Protein AF-A0A2C9M1K1-F1 (afdb_monomer_lite)

Secondary structure (DSSP, 8-state):
-PPPHHHHHHHS-----TTS---S---TTPPP-EEEEEEEEETTEEEEEEEETTSEEEEEEEETTSPPEEEEEE--TTS-EEEEEE-TTSS-EEEEETTT-EEEEE-HHHHH-TTS----SS-SSSPEEEE-------

Foldseek 3Di:
DDDDVVVVVVLQPPDDPPPPDDDPDDDPPDRKDFPAKEWDDDDQKTWIWTQIPVQKIWIWIGGPPDDIFIDIDGHDPVFAWPYWYADPVNQWIWTAGDPQRKIKIARRCCRRPVPDDDDPPDDNVDIDIGGPDPPPDD

pLDDT: mean 81.21, std 19.2, range [35.56, 97.5]

Radius of gyration: 16.28 Å; chains: 1; bounding box: 42×26×57 Å

Organism: Biomphalaria glabrata (NCBI:txid6526)

Structure (mmCIF, N/CA/C/O backbone):
data_AF-A0A2C9M1K1-F1
#
_entry.id   AF-A0A2C9M1K1-F1
#
loop_
_atom_site.group_PDB
_atom_site.id
_atom_site.type_symbol
_atom_site.label_atom_id
_atom_site.label_alt_id
_atom_site.label_comp_id
_atom_site.label_asym_id
_atom_site.label_entity_id
_atom_site.label_seq_id
_atom_site.pdbx_PDB_ins_code
_atom_site.Cartn_x
_atom_site.Cartn_y
_atom_site.Cartn_z
_atom_site.occupancy
_atom_site.B_iso_or_equiv
_atom_site.auth_seq_id
_atom_site.auth_comp_id
_atom_site.auth_asym_id
_atom_site.auth_atom_id
_atom_site.pdbx_PDB_model_num
ATOM 1 N N . MET A 1 1 ? 7.140 12.142 -15.733 1.00 47.09 1 MET A N 1
ATOM 2 C CA . MET A 1 1 ? 6.132 11.551 -16.647 1.00 47.09 1 MET A CA 1
ATOM 3 C C . MET A 1 1 ? 4.775 12.155 -16.311 1.00 47.09 1 MET A C 1
ATOM 5 O O . MET A 1 1 ? 4.426 12.150 -15.141 1.00 47.09 1 MET A O 1
ATOM 9 N N . MET A 1 2 ? 4.055 12.722 -17.285 1.00 35.56 2 MET A N 1
ATOM 10 C CA . MET A 1 2 ? 2.693 13.250 -17.107 1.00 35.56 2 MET A CA 1
ATOM 11 C C . MET A 1 2 ? 1.719 12.196 -17.644 1.00 35.56 2 MET A C 1
ATOM 13 O O . MET A 1 2 ? 1.849 11.793 -18.796 1.00 35.56 2 MET A O 1
ATOM 17 N N . TYR A 1 3 ? 0.816 11.700 -16.798 1.00 54.06 3 TYR A N 1
ATOM 18 C CA . TYR A 1 3 ? -0.210 10.735 -17.197 1.00 54.06 3 TYR A CA 1
ATOM 19 C C . TYR A 1 3 ? -1.368 11.456 -17.879 1.00 54.06 3 TYR A C 1
ATOM 21 O O . TYR A 1 3 ? -1.791 12.518 -17.418 1.00 54.06 3 TYR A O 1
ATOM 29 N N . ASP A 1 4 ? -1.923 10.847 -18.924 1.00 51.75 4 ASP A N 1
ATOM 30 C CA . ASP A 1 4 ? -3.224 11.260 -19.435 1.00 51.75 4 ASP A CA 1
ATOM 31 C C . ASP A 1 4 ? -4.306 10.897 -18.410 1.00 51.75 4 ASP A C 1
ATOM 33 O O . ASP A 1 4 ? -4.326 9.795 -17.855 1.00 51.75 4 ASP A O 1
ATOM 37 N N . LEU A 1 5 ? -5.241 11.824 -18.182 1.00 45.09 5 LEU A N 1
ATOM 38 C CA . LEU A 1 5 ? -6.370 11.707 -17.246 1.00 45.09 5 LEU A CA 1
ATOM 39 C C . LEU A 1 5 ? -7.112 10.356 -17.359 1.00 45.09 5 LEU A C 1
ATOM 41 O O . LEU A 1 5 ? -7.631 9.834 -16.376 1.00 45.09 5 LEU A O 1
ATOM 45 N N . PHE A 1 6 ? -7.117 9.758 -18.550 1.00 49.09 6 PHE A N 1
ATOM 46 C CA . PHE A 1 6 ? -7.753 8.476 -18.842 1.00 49.09 6 PHE A CA 1
ATOM 47 C C . PHE A 1 6 ? -7.092 7.270 -18.159 1.00 49.09 6 PHE A C 1
ATOM 49 O O . PHE A 1 6 ? -7.804 6.358 -17.738 1.00 49.09 6 PHE A O 1
ATOM 56 N N . GLU A 1 7 ? -5.764 7.249 -17.997 1.00 57.00 7 GLU A N 1
ATOM 57 C CA . GLU A 1 7 ? -5.100 6.176 -17.242 1.00 57.00 7 GLU A CA 1
ATOM 58 C C . GLU A 1 7 ? -5.424 6.271 -15.750 1.00 57.00 7 GLU A C 1
ATOM 60 O O . GLU A 1 7 ? -5.643 5.247 -15.100 1.00 57.00 7 GLU A O 1
ATOM 65 N N . PHE A 1 8 ? -5.564 7.494 -15.230 1.00 53.28 8 PHE A N 1
ATOM 66 C CA . PHE A 1 8 ? -5.981 7.742 -13.851 1.00 53.28 8 PHE A CA 1
ATOM 67 C C . PHE A 1 8 ? -7.429 7.297 -13.599 1.00 53.28 8 PHE A C 1
ATOM 69 O O . PHE A 1 8 ? -7.710 6.616 -12.617 1.00 53.28 8 PHE A O 1
ATOM 76 N N . VAL A 1 9 ? -8.354 7.587 -14.519 1.00 58.00 9 VAL A N 1
ATOM 77 C CA . VAL A 1 9 ? -9.750 7.109 -14.432 1.00 58.00 9 VAL A CA 1
ATOM 78 C C . VAL A 1 9 ? -9.819 5.579 -14.445 1.00 58.00 9 VAL A C 1
ATOM 80 O O . VAL A 1 9 ? -10.617 4.980 -13.724 1.00 58.00 9 VAL A O 1
ATOM 83 N N . ARG A 1 10 ? -8.954 4.923 -15.223 1.00 59.31 10 ARG A N 1
ATOM 84 C CA . ARG A 1 10 ? -8.886 3.460 -15.296 1.00 59.31 10 ARG A CA 1
ATOM 85 C C . ARG A 1 10 ? -8.270 2.836 -14.035 1.00 59.31 10 ARG A C 1
ATOM 87 O O . ARG A 1 10 ? -8.736 1.790 -13.602 1.00 59.31 10 ARG A O 1
ATOM 94 N N . LEU A 1 11 ? -7.293 3.504 -13.418 1.00 53.56 11 LEU A N 1
ATOM 95 C CA . LEU A 1 11 ? -6.757 3.205 -12.079 1.00 53.56 11 LEU A CA 1
ATOM 96 C C . LEU A 1 11 ? -7.835 3.309 -10.987 1.00 53.56 11 LEU A C 1
ATOM 98 O O . LEU A 1 11 ? -7.899 2.466 -10.099 1.00 53.56 11 LEU A O 1
ATOM 102 N N . MET A 1 12 ? -8.697 4.321 -11.087 1.00 53.78 12 MET A N 1
ATOM 103 C CA . MET A 1 12 ? -9.823 4.562 -10.178 1.00 53.78 12 MET A CA 1
ATOM 104 C C . MET A 1 12 ? -11.047 3.687 -10.470 1.00 53.78 12 MET A C 1
ATOM 106 O O . MET A 1 12 ? -11.983 3.647 -9.672 1.00 53.78 12 MET A O 1
ATOM 110 N N . SER A 1 13 ? -11.047 2.956 -11.588 1.00 55.97 13 SER A N 1
ATOM 111 C CA . SER A 1 13 ? -12.057 1.946 -11.905 1.00 55.97 13 SER A CA 1
ATOM 112 C C . SER A 1 13 ? -11.762 0.687 -11.088 1.00 55.97 13 SER A C 1
ATOM 114 O O . SER A 1 13 ? -11.351 -0.345 -11.613 1.00 55.97 13 SER A O 1
ATOM 116 N N . VAL A 1 14 ? -11.910 0.803 -9.770 1.00 53.72 14 VAL A N 1
ATOM 117 C CA . VAL A 1 14 ? -11.718 -0.286 -8.818 1.00 53.72 14 VAL A CA 1
ATOM 118 C C . VAL A 1 14 ? -12.760 -1.352 -9.122 1.00 53.72 14 VAL A C 1
ATOM 120 O O . VAL A 1 14 ? -13.949 -1.173 -8.863 1.00 53.72 14 VAL A O 1
ATOM 123 N N . THR A 1 15 ? -12.331 -2.463 -9.716 1.00 56.19 15 THR A N 1
ATOM 124 C CA . THR A 1 15 ? -13.231 -3.586 -9.982 1.00 56.19 15 THR A CA 1
ATOM 125 C C . THR A 1 15 ? -13.775 -4.104 -8.648 1.00 56.19 15 THR A C 1
ATOM 127 O O . THR A 1 15 ? -12.976 -4.457 -7.773 1.00 56.19 15 THR A O 1
ATOM 130 N N . PRO A 1 16 ? -15.104 -4.190 -8.455 1.00 49.00 16 PRO A N 1
ATOM 131 C CA . PRO A 1 16 ? -15.650 -4.890 -7.305 1.00 49.00 16 PRO A CA 1
ATOM 132 C C . PRO A 1 16 ? -15.261 -6.365 -7.438 1.00 49.00 16 PRO A C 1
ATOM 134 O O . PRO A 1 16 ? -15.671 -7.040 -8.385 1.00 49.00 16 PRO A O 1
ATOM 137 N N . ILE A 1 17 ? -14.428 -6.875 -6.527 1.00 49.28 17 ILE A N 1
ATOM 138 C CA . ILE A 1 17 ? -14.047 -8.288 -6.551 1.00 49.28 17 ILE A CA 1
ATOM 139 C C . ILE A 1 17 ? -15.307 -9.113 -6.267 1.00 49.28 17 ILE A C 1
ATOM 141 O O . ILE A 1 17 ? -15.901 -9.032 -5.189 1.00 49.28 17 ILE A O 1
ATOM 145 N N . GLN A 1 18 ? -15.710 -9.921 -7.249 1.00 44.06 18 GLN A N 1
ATOM 146 C CA . GLN A 1 18 ? -16.756 -10.934 -7.124 1.00 44.06 18 GLN A CA 1
ATOM 147 C C . GLN A 1 18 ? -16.303 -12.003 -6.117 1.00 44.06 18 GLN A C 1
ATOM 149 O O . GLN A 1 18 ? -15.707 -13.008 -6.483 1.00 44.06 18 GLN A O 1
ATOM 154 N N . GLY A 1 19 ? -16.530 -11.769 -4.826 1.00 43.50 19 GLY A N 1
ATOM 155 C CA . GLY A 1 19 ? -16.132 -12.718 -3.783 1.00 43.50 19 GLY A CA 1
ATOM 156 C C . GLY A 1 19 ? -16.372 -12.247 -2.35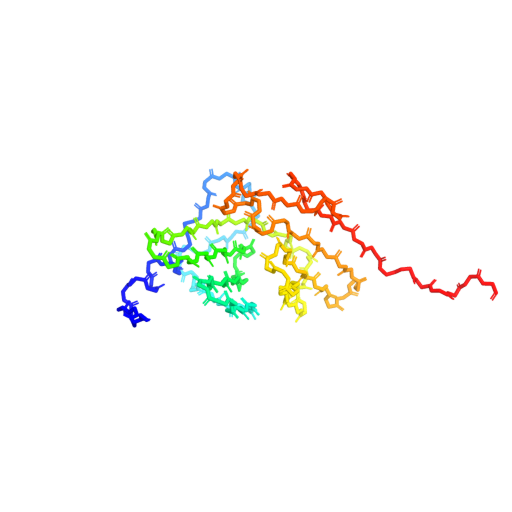2 1.00 43.50 19 GLY A C 1
ATOM 157 O O . GLY A 1 19 ? -16.554 -13.081 -1.466 1.00 43.50 19 GLY A O 1
ATOM 158 N N . ALA A 1 20 ? -16.460 -10.935 -2.111 1.00 43.31 20 ALA A N 1
ATOM 159 C CA . ALA A 1 20 ? -16.895 -10.427 -0.816 1.00 43.31 20 ALA A CA 1
ATOM 160 C C . ALA A 1 20 ? -18.394 -10.718 -0.648 1.00 43.31 20 ALA A C 1
ATOM 162 O O . ALA A 1 20 ? -19.236 -10.203 -1.387 1.00 43.31 20 ALA A O 1
ATOM 163 N N . LYS A 1 21 ? -18.734 -11.601 0.299 1.00 39.81 21 LYS A N 1
ATOM 164 C CA . LYS A 1 21 ? -20.119 -11.860 0.702 1.00 39.81 21 LYS A CA 1
ATOM 165 C C . LYS A 1 21 ? -20.789 -10.519 0.988 1.00 39.81 21 LYS A C 1
ATOM 167 O O . LYS A 1 21 ? -20.415 -9.839 1.935 1.00 39.81 21 LYS A O 1
ATOM 172 N N . ARG A 1 22 ? -21.765 -10.183 0.139 1.00 47.50 22 ARG A N 1
ATOM 173 C CA . ARG A 1 22 ? -22.645 -9.012 0.208 1.00 47.50 22 ARG A CA 1
ATOM 174 C C . ARG A 1 22 ? -23.058 -8.716 1.653 1.00 47.50 22 ARG A C 1
ATOM 176 O O . ARG A 1 22 ? -24.026 -9.292 2.151 1.00 47.50 22 ARG A O 1
ATOM 183 N N . SER A 1 23 ? -22.373 -7.778 2.297 1.00 43.06 23 SER A N 1
ATOM 184 C CA . SER A 1 23 ? -23.038 -6.884 3.234 1.00 43.06 23 SER A CA 1
ATOM 185 C C . SER A 1 23 ? -23.989 -6.002 2.412 1.00 43.06 23 SER A C 1
ATOM 187 O O . SER A 1 23 ? -23.778 -5.731 1.229 1.00 43.06 23 SER A O 1
ATOM 189 N N . LYS A 1 24 ? -25.149 -5.717 2.993 1.00 44.00 24 LYS A N 1
ATOM 190 C CA . LYS A 1 24 ? -26.344 -5.213 2.313 1.00 44.00 24 LYS A CA 1
ATOM 191 C C . LYS A 1 24 ? -26.068 -3.940 1.494 1.00 44.00 24 LYS A C 1
ATOM 193 O O . LYS A 1 24 ? -25.627 -2.949 2.053 1.00 44.00 24 LYS A O 1
ATOM 198 N N . GLY A 1 25 ? -26.468 -3.960 0.218 1.00 43.84 25 GLY A N 1
ATOM 199 C CA . GLY A 1 25 ? -26.814 -2.751 -0.538 1.00 43.84 25 GLY A CA 1
ATOM 200 C C . GLY A 1 25 ? -25.673 -2.008 -1.234 1.00 43.84 25 GLY A C 1
ATOM 201 O O . GLY A 1 25 ? -25.609 -0.796 -1.111 1.00 43.84 25 GLY A O 1
ATOM 202 N N . VAL A 1 26 ? -24.816 -2.682 -2.008 1.00 48.03 26 VAL A N 1
ATOM 203 C CA . VAL A 1 26 ? -23.905 -1.968 -2.924 1.00 48.03 26 VAL A CA 1
ATOM 204 C C . VAL A 1 26 ? -24.712 -1.457 -4.117 1.00 48.03 26 VAL A C 1
ATOM 206 O O . VAL A 1 26 ? -25.121 -2.234 -4.986 1.00 48.03 26 VAL A O 1
ATOM 209 N N . ASN A 1 27 ? -24.978 -0.153 -4.136 1.00 46.62 27 ASN A N 1
ATOM 210 C CA . ASN A 1 27 ? -25.525 0.532 -5.297 1.00 46.62 27 ASN A CA 1
ATOM 211 C C . ASN A 1 27 ? -24.444 0.523 -6.386 1.00 46.62 27 ASN A C 1
ATOM 213 O O . ASN A 1 27 ? -23.373 1.089 -6.208 1.00 46.62 27 ASN A O 1
ATOM 217 N N . VAL A 1 28 ? -24.716 -0.107 -7.530 1.00 54.47 28 VAL A N 1
ATOM 218 C CA . VAL A 1 28 ? -23.753 -0.251 -8.647 1.00 54.47 28 VAL A CA 1
ATOM 219 C C . VAL A 1 28 ? -23.345 1.114 -9.255 1.00 54.47 28 VAL A C 1
ATOM 221 O O . VAL A 1 28 ? -22.434 1.180 -10.069 1.00 54.47 28 VAL A O 1
ATOM 224 N N . ASN A 1 29 ? -23.983 2.204 -8.812 1.00 51.41 29 ASN A N 1
ATOM 225 C CA . ASN A 1 29 ? -23.737 3.592 -9.208 1.00 51.41 29 ASN A CA 1
ATOM 226 C C . ASN A 1 29 ? -23.046 4.455 -8.133 1.00 51.41 29 ASN A C 1
ATOM 228 O O . ASN A 1 29 ? -22.994 5.674 -8.294 1.00 51.41 29 ASN A O 1
ATOM 232 N N . GLU A 1 30 ? -22.553 3.890 -7.028 1.00 64.50 30 GLU A N 1
ATOM 233 C CA . GLU A 1 30 ? -21.796 4.699 -6.066 1.00 64.50 30 GLU A CA 1
ATOM 234 C C . GLU A 1 30 ? -20.431 5.098 -6.636 1.00 64.50 30 GLU A C 1
ATOM 236 O O . GLU A 1 30 ? -19.616 4.263 -7.029 1.00 64.50 30 GLU A O 1
ATOM 241 N N . HIS A 1 31 ? -20.201 6.410 -6.694 1.00 77.00 31 HIS A N 1
ATOM 242 C CA . HIS A 1 31 ? -18.935 6.986 -7.113 1.00 77.00 31 HIS A CA 1
ATOM 243 C C . HIS A 1 31 ? -17.865 6.651 -6.069 1.00 77.00 31 HIS A C 1
ATOM 245 O O . HIS A 1 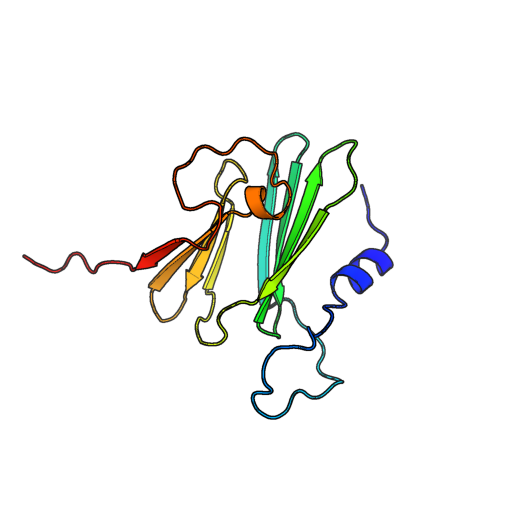31 ? -17.985 7.026 -4.903 1.00 77.00 31 HIS A O 1
ATOM 251 N N . ILE A 1 32 ? -16.819 5.938 -6.482 1.00 84.31 32 ILE A N 1
ATOM 252 C CA . ILE A 1 32 ? -15.715 5.576 -5.592 1.00 84.31 32 ILE A CA 1
ATOM 253 C C . ILE A 1 32 ? -14.860 6.819 -5.351 1.00 84.31 32 ILE A C 1
ATOM 255 O O . ILE A 1 32 ? -14.364 7.444 -6.288 1.00 84.31 32 ILE A O 1
ATOM 259 N N . GLU A 1 33 ? -14.682 7.178 -4.086 1.00 88.25 33 GLU A N 1
ATOM 260 C CA . GLU A 1 33 ? -13.893 8.335 -3.668 1.00 88.25 33 GLU A CA 1
ATOM 261 C C . GLU A 1 33 ? -12.563 7.897 -3.060 1.00 88.25 33 GLU A C 1
ATOM 263 O O . GLU A 1 33 ? -12.490 6.882 -2.368 1.00 88.25 33 GLU A O 1
ATOM 268 N N . ILE A 1 34 ? -11.514 8.698 -3.248 1.00 91.50 34 ILE A N 1
ATOM 269 C CA . ILE A 1 34 ? -10.271 8.558 -2.481 1.00 91.50 34 ILE A CA 1
ATOM 270 C C . ILE A 1 34 ? -10.497 9.214 -1.119 1.00 91.50 34 ILE A C 1
ATOM 272 O O . ILE A 1 34 ? -10.736 10.417 -1.038 1.00 91.50 34 ILE A O 1
ATOM 276 N N . LYS A 1 35 ? -10.415 8.432 -0.043 1.00 92.62 35 LYS A N 1
ATOM 277 C CA . LYS A 1 35 ? -10.568 8.913 1.335 1.00 92.62 35 LYS A CA 1
ATOM 278 C C . LYS A 1 35 ? -9.251 9.383 1.942 1.00 92.62 35 LYS A C 1
ATOM 280 O O . LYS A 1 35 ? -9.236 10.368 2.675 1.00 92.62 35 LYS A O 1
ATOM 285 N N . LYS A 1 36 ? -8.155 8.676 1.660 1.00 95.06 36 LYS A N 1
ATOM 286 C CA . LYS A 1 36 ? -6.802 8.973 2.158 1.00 95.06 36 LYS A CA 1
ATOM 287 C C . LYS A 1 36 ? -5.779 8.553 1.108 1.00 95.06 36 LYS A C 1
ATOM 289 O O . LYS A 1 36 ? -6.075 7.728 0.244 1.00 95.06 36 LYS A O 1
ATOM 294 N N . PHE A 1 37 ? -4.576 9.099 1.197 1.00 96.50 37 PHE A N 1
ATOM 295 C CA . PHE A 1 37 ? -3.466 8.677 0.359 1.00 96.50 37 PHE A CA 1
ATOM 296 C C . PHE A 1 37 ? -2.145 8.781 1.116 1.00 96.50 37 PHE A C 1
ATOM 298 O O . PHE A 1 37 ? -2.024 9.551 2.067 1.00 96.50 37 PHE A O 1
ATOM 305 N N . ALA A 1 38 ? -1.161 8.023 0.653 1.00 97.50 38 ALA A N 1
ATOM 306 C CA . ALA A 1 38 ? 0.245 8.223 0.959 1.00 97.50 38 ALA A CA 1
ATOM 307 C C . ALA A 1 38 ? 1.010 8.202 -0.356 1.00 97.50 38 ALA A C 1
ATOM 309 O O . ALA A 1 38 ? 0.726 7.384 -1.227 1.00 97.50 38 ALA A O 1
ATOM 310 N N . TRP A 1 39 ? 1.976 9.092 -0.506 1.00 96.75 39 TRP A N 1
ATOM 311 C CA . TRP A 1 39 ? 2.836 9.115 -1.676 1.00 96.75 39 TRP A CA 1
ATOM 312 C C . TRP A 1 39 ? 4.248 9.468 -1.253 1.00 96.75 39 TRP A C 1
ATOM 314 O O . TRP A 1 39 ? 4.435 10.320 -0.381 1.00 96.75 39 TRP A O 1
ATOM 324 N N . LYS A 1 40 ? 5.224 8.807 -1.865 1.00 95.06 40 LYS A N 1
ATOM 325 C CA . LYS A 1 40 ? 6.626 9.152 -1.710 1.00 95.06 40 LYS A CA 1
ATOM 326 C C . LYS A 1 40 ? 7.407 8.753 -2.962 1.00 95.06 40 LYS A C 1
ATOM 328 O O . LYS A 1 40 ? 7.133 7.728 -3.583 1.00 95.06 40 LYS A O 1
ATOM 333 N N . GLU A 1 41 ? 8.375 9.589 -3.304 1.00 93.12 41 GLU A N 1
ATOM 334 C CA . GLU A 1 41 ? 9.333 9.377 -4.382 1.00 93.12 41 GLU A CA 1
ATOM 335 C C . GLU A 1 41 ? 10.741 9.379 -3.783 1.00 93.12 41 GLU A C 1
ATOM 337 O O . GLU A 1 41 ? 11.054 10.225 -2.942 1.00 93.12 41 GLU A O 1
ATOM 342 N N . GLU A 1 42 ? 11.555 8.402 -4.165 1.00 89.31 42 GLU A N 1
ATOM 343 C CA . GLU A 1 42 ? 12.942 8.252 -3.728 1.00 89.31 42 GLU A CA 1
ATOM 344 C C . GLU A 1 42 ? 13.749 7.736 -4.924 1.00 89.31 42 GLU A C 1
ATOM 346 O O . GLU A 1 42 ? 13.453 6.669 -5.461 1.00 89.31 42 GLU A O 1
ATOM 351 N N . GLU A 1 43 ? 14.750 8.507 -5.353 1.00 89.44 43 GLU A N 1
ATOM 352 C CA . GLU A 1 43 ? 15.573 8.210 -6.532 1.00 89.44 43 GLU A CA 1
ATOM 353 C C . GLU A 1 43 ? 14.734 7.920 -7.793 1.00 89.44 43 GLU A C 1
ATOM 355 O O . GLU A 1 43 ? 14.128 8.822 -8.367 1.00 89.44 43 GLU A O 1
ATOM 360 N N . GLU A 1 44 ? 14.713 6.665 -8.242 1.00 91.06 44 GLU A N 1
ATOM 361 C CA . GLU A 1 44 ? 14.018 6.210 -9.445 1.00 91.06 44 GLU A CA 1
ATOM 362 C C . GLU A 1 44 ? 12.643 5.594 -9.152 1.00 91.06 44 GLU A C 1
ATOM 364 O O . GLU A 1 44 ? 11.980 5.109 -10.074 1.00 91.06 44 GLU A O 1
ATOM 369 N N . ILE A 1 45 ? 12.222 5.589 -7.884 1.00 92.12 45 ILE A N 1
ATOM 370 C CA . ILE A 1 45 ? 11.010 4.927 -7.407 1.00 92.12 45 ILE A CA 1
ATOM 371 C C . ILE A 1 45 ? 9.954 5.965 -7.034 1.00 92.12 45 ILE A C 1
ATOM 373 O O . ILE A 1 45 ? 10.213 6.866 -6.242 1.00 92.12 45 ILE A O 1
ATOM 377 N N . SER A 1 46 ? 8.725 5.779 -7.518 1.00 94.38 46 SER A N 1
ATOM 378 C CA . SER A 1 46 ? 7.538 6.506 -7.056 1.00 94.38 46 SER A CA 1
ATOM 379 C C . SER A 1 46 ? 6.503 5.515 -6.533 1.00 94.38 46 SER A C 1
ATOM 381 O O . SER A 1 46 ? 6.057 4.623 -7.258 1.00 94.38 46 SER A O 1
ATOM 383 N N . PHE A 1 47 ? 6.114 5.660 -5.268 1.00 96.25 47 PHE A N 1
ATOM 384 C CA . PHE A 1 47 ? 5.147 4.785 -4.615 1.00 96.25 47 PHE A CA 1
ATOM 385 C C . PHE A 1 47 ? 3.931 5.595 -4.161 1.00 96.25 47 PHE A C 1
ATOM 387 O O . PHE A 1 47 ? 4.045 6.542 -3.384 1.00 96.25 47 PHE A O 1
ATOM 394 N N . LEU A 1 48 ? 2.750 5.218 -4.647 1.00 96.94 48 LEU A N 1
ATOM 395 C CA . LEU A 1 48 ? 1.459 5.793 -4.284 1.00 96.94 48 LEU A CA 1
ATOM 396 C C . LEU A 1 48 ? 0.564 4.718 -3.656 1.00 96.94 48 LEU A C 1
ATOM 398 O O . LEU A 1 48 ? 0.396 3.632 -4.206 1.00 96.94 48 LEU A O 1
ATOM 402 N N . ALA A 1 49 ? -0.052 5.048 -2.527 1.00 97.44 49 ALA A N 1
AT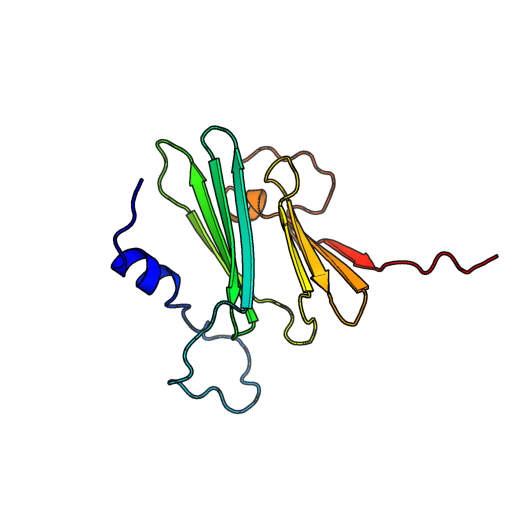OM 403 C CA . ALA A 1 49 ? -1.112 4.278 -1.900 1.00 97.44 49 ALA A CA 1
ATOM 404 C C . ALA A 1 49 ? -2.380 5.132 -1.807 1.00 97.44 49 ALA A C 1
ATOM 406 O O . ALA A 1 49 ? -2.325 6.267 -1.334 1.00 97.44 49 ALA A O 1
ATOM 407 N N . LEU A 1 50 ? -3.521 4.587 -2.222 1.00 95.88 50 LEU A N 1
ATOM 408 C CA . LEU A 1 50 ? -4.828 5.243 -2.163 1.00 95.88 50 LEU A CA 1
ATOM 409 C C . LEU A 1 50 ? -5.787 4.387 -1.344 1.00 95.88 50 LEU A C 1
ATOM 411 O O . LEU A 1 50 ? -5.957 3.214 -1.656 1.00 95.88 50 LEU A O 1
ATOM 415 N N . MET A 1 51 ? -6.434 4.970 -0.341 1.00 94.50 51 MET A N 1
ATOM 416 C CA . MET A 1 51 ? -7.574 4.358 0.338 1.00 94.50 51 MET A CA 1
ATOM 417 C C . MET A 1 51 ? -8.860 4.814 -0.341 1.00 94.50 51 MET A C 1
ATOM 419 O O . MET A 1 51 ? -9.132 6.015 -0.405 1.00 94.50 51 MET A O 1
ATOM 423 N N . CYS A 1 52 ? -9.663 3.870 -0.807 1.00 91.75 52 CYS A N 1
ATOM 424 C CA . CYS A 1 52 ? -10.924 4.123 -1.488 1.00 91.75 52 CYS A CA 1
ATOM 425 C C . CYS A 1 52 ? -12.124 3.978 -0.541 1.00 91.75 52 CYS A C 1
ATOM 427 O O . CYS A 1 52 ? -12.075 3.257 0.452 1.00 91.75 52 CYS A O 1
ATOM 429 N N . SER A 1 53 ? -13.234 4.640 -0.871 1.00 90.25 53 SER A N 1
ATOM 430 C CA . SER A 1 53 ? -14.489 4.619 -0.104 1.00 90.25 53 SER A CA 1
ATOM 431 C C . SER A 1 53 ? -15.195 3.262 -0.063 1.00 90.25 53 SER A C 1
ATOM 433 O O . SER A 1 53 ? -16.176 3.118 0.655 1.00 90.25 53 SER A O 1
ATOM 435 N N . ASN A 1 54 ? -14.728 2.297 -0.851 1.00 88.44 54 ASN A N 1
ATOM 436 C CA . ASN A 1 54 ? -15.235 0.931 -0.915 1.00 88.44 54 ASN A CA 1
ATOM 437 C C . ASN A 1 54 ? -14.344 -0.066 -0.153 1.00 88.44 54 ASN A C 1
ATOM 439 O O . ASN A 1 54 ? -14.347 -1.250 -0.482 1.00 88.44 54 ASN A O 1
ATOM 443 N N . ASP A 1 55 ? -13.560 0.420 0.812 1.00 90.56 55 ASP A N 1
ATOM 444 C CA . ASP A 1 55 ? -12.681 -0.379 1.671 1.00 90.56 55 ASP A CA 1
ATOM 445 C C . ASP A 1 55 ? -11.594 -1.140 0.900 1.00 90.56 55 ASP A C 1
ATOM 447 O O . ASP A 1 55 ? -11.239 -2.270 1.231 1.00 90.56 55 ASP A O 1
ATOM 451 N N . TYR A 1 56 ? -11.038 -0.518 -0.140 1.00 92.88 56 TYR A N 1
ATOM 452 C CA . TYR A 1 56 ? -9.867 -1.030 -0.850 1.00 92.88 56 TYR A CA 1
ATOM 453 C C . TYR A 1 56 ? -8.696 -0.061 -0.767 1.00 92.88 56 TYR A C 1
ATOM 455 O O . TYR A 1 56 ? -8.861 1.152 -0.881 1.00 92.88 56 TYR A O 1
ATOM 463 N N . ILE A 1 57 ? -7.496 -0.624 -0.648 1.00 95.12 57 ILE A N 1
ATOM 464 C CA . ILE A 1 57 ? -6.237 0.088 -0.832 1.00 95.12 57 ILE A CA 1
ATOM 465 C C . ILE A 1 57 ? -5.699 -0.239 -2.221 1.00 95.12 57 ILE A C 1
ATOM 467 O O . ILE A 1 57 ? -5.514 -1.407 -2.567 1.00 95.12 57 ILE A O 1
ATOM 471 N N . ILE A 1 58 ? -5.410 0.791 -3.006 1.00 95.81 58 ILE A N 1
ATOM 472 C CA . ILE A 1 58 ? -4.684 0.669 -4.268 1.00 95.81 58 ILE A CA 1
ATOM 473 C C . ILE A 1 58 ? -3.231 1.031 -4.002 1.00 95.81 58 ILE A C 1
ATOM 475 O O . ILE A 1 58 ? -2.943 2.123 -3.521 1.00 95.81 58 ILE A O 1
ATOM 479 N N . LEU A 1 59 ? -2.322 0.129 -4.345 1.00 96.62 59 LEU A N 1
ATOM 480 C CA . LEU A 1 59 ? -0.890 0.368 -4.387 1.00 96.62 59 LEU A CA 1
ATOM 481 C C . LEU A 1 59 ? -0.462 0.540 -5.837 1.00 96.62 59 LEU A C 1
ATOM 483 O O . LEU A 1 59 ? -0.798 -0.281 -6.691 1.00 96.62 59 LEU A O 1
ATOM 487 N N . ARG A 1 60 ? 0.312 1.584 -6.102 1.00 95.38 60 ARG A N 1
ATOM 488 C CA . ARG A 1 60 ? 0.918 1.862 -7.395 1.00 95.38 60 ARG A CA 1
ATOM 489 C C . ARG A 1 60 ? 2.403 2.113 -7.198 1.00 95.38 60 ARG A C 1
ATOM 491 O O . ARG A 1 60 ? 2.781 3.019 -6.465 1.00 95.38 60 ARG A O 1
ATOM 498 N N . TYR A 1 61 ? 3.207 1.305 -7.864 1.00 95.38 61 TYR A N 1
ATOM 499 C CA . TYR A 1 61 ? 4.656 1.329 -7.790 1.00 95.38 61 TYR A CA 1
ATOM 500 C C . TYR A 1 61 ? 5.226 1.565 -9.182 1.00 95.38 61 TYR A C 1
ATOM 502 O O . TYR A 1 61 ? 4.993 0.771 -10.099 1.00 95.38 61 TYR A O 1
ATOM 510 N N . ASP A 1 62 ? 5.954 2.664 -9.325 1.00 94.00 62 ASP A N 1
ATOM 511 C CA . ASP A 1 62 ? 6.692 3.017 -10.526 1.00 94.00 62 ASP A CA 1
ATOM 512 C C . ASP A 1 62 ? 8.183 2.950 -10.231 1.00 94.00 62 ASP A C 1
ATOM 514 O O . ASP A 1 62 ? 8.639 3.476 -9.220 1.00 94.00 62 ASP A O 1
ATOM 518 N N . MET A 1 63 ? 8.935 2.352 -11.147 1.00 91.75 63 MET A N 1
ATOM 519 C CA . MET A 1 63 ? 10.391 2.365 -11.134 1.00 91.75 63 MET A CA 1
ATOM 520 C C . MET A 1 63 ? 10.872 2.753 -12.530 1.00 91.75 63 MET A C 1
ATOM 522 O O . MET A 1 63 ? 10.336 2.255 -13.526 1.00 91.75 63 MET A O 1
ATOM 526 N N . CYS A 1 64 ? 11.839 3.667 -12.617 1.00 88.06 64 CYS A N 1
ATOM 527 C CA . CYS A 1 64 ? 12.369 4.142 -13.894 1.00 88.06 64 CYS A CA 1
ATOM 528 C C . CYS A 1 64 ? 12.791 2.967 -14.792 1.00 88.06 64 CYS A C 1
ATOM 530 O O . CYS A 1 64 ? 13.420 2.015 -14.344 1.00 88.06 64 CYS A O 1
ATOM 532 N N . GLY A 1 65 ? 12.401 2.994 -16.069 1.00 87.69 65 GLY A N 1
ATOM 533 C CA . GLY A 1 65 ? 12.707 1.912 -17.015 1.00 87.69 65 GLY A CA 1
ATOM 534 C C . GLY A 1 65 ? 11.846 0.648 -16.873 1.00 87.69 65 GLY A C 1
ATOM 535 O O . GLY A 1 65 ? 11.974 -0.262 -17.692 1.00 87.69 65 GLY A O 1
ATOM 536 N N . HIS A 1 66 ? 10.924 0.598 -15.906 1.00 88.56 66 HIS A N 1
ATOM 537 C CA . HIS A 1 66 ? 10.009 -0.522 -15.698 1.00 88.56 66 HIS A CA 1
ATOM 538 C C . HIS A 1 66 ? 8.543 -0.111 -15.867 1.00 88.56 66 HIS A C 1
ATOM 540 O O . HIS A 1 66 ? 8.156 1.048 -15.727 1.00 88.56 66 HIS A O 1
ATOM 546 N N . LYS A 1 67 ? 7.694 -1.092 -16.190 1.00 89.38 67 LYS A N 1
ATOM 547 C CA . LYS A 1 67 ? 6.247 -0.883 -16.256 1.00 89.38 67 LYS A CA 1
ATOM 548 C C . LYS A 1 67 ? 5.687 -0.727 -14.842 1.00 89.38 67 LYS A C 1
ATOM 550 O O . LYS A 1 67 ? 5.948 -1.577 -13.995 1.00 89.38 67 LYS A O 1
ATOM 555 N N . SER A 1 68 ? 4.847 0.287 -14.644 1.00 90.69 68 SER A N 1
ATOM 556 C CA . SER A 1 68 ? 4.085 0.498 -13.412 1.00 90.69 68 SER A CA 1
ATOM 557 C C . SER A 1 68 ? 3.364 -0.769 -12.952 1.00 90.69 68 SER A C 1
ATOM 559 O O . SER A 1 68 ? 2.635 -1.400 -13.729 1.00 90.69 68 SER A O 1
ATOM 561 N N . VAL A 1 69 ? 3.520 -1.107 -11.675 1.00 93.75 69 VAL A N 1
ATOM 562 C CA . VAL A 1 69 ? 2.792 -2.197 -11.023 1.00 93.75 69 VAL A CA 1
ATOM 563 C C . VAL A 1 69 ? 1.657 -1.611 -10.198 1.00 93.75 69 VAL A C 1
ATOM 565 O O . VAL A 1 69 ? 1.861 -0.706 -9.395 1.00 93.75 69 VAL A O 1
ATOM 568 N N . ILE A 1 70 ? 0.450 -2.145 -10.386 1.00 94.25 70 ILE A N 1
ATOM 569 C CA . ILE A 1 70 ? -0.743 -1.748 -9.635 1.00 94.25 70 ILE A CA 1
ATOM 570 C C . ILE A 1 70 ? -1.300 -2.981 -8.930 1.00 94.25 70 ILE A C 1
ATOM 572 O O . ILE A 1 70 ? -1.480 -4.034 -9.550 1.00 94.25 70 ILE A O 1
ATOM 576 N N . LYS A 1 71 ? -1.568 -2.856 -7.631 1.00 94.56 71 LYS A N 1
ATOM 577 C CA . LYS A 1 71 ? -2.160 -3.899 -6.791 1.00 94.56 71 LYS A CA 1
ATOM 578 C C . LYS A 1 71 ? -3.328 -3.320 -6.010 1.00 94.56 71 LYS A C 1
ATOM 580 O O . LYS A 1 71 ? -3.287 -2.174 -5.586 1.00 94.56 71 LYS A O 1
ATOM 585 N N . GLN A 1 72 ? -4.357 -4.131 -5.816 1.00 93.88 72 GLN A N 1
ATOM 586 C CA . GLN A 1 72 ? -5.538 -3.774 -5.043 1.00 93.88 72 GLN A CA 1
ATOM 587 C C . GLN A 1 72 ? -5.663 -4.754 -3.879 1.00 93.88 72 GLN A C 1
ATOM 589 O O . GLN A 1 72 ? -5.595 -5.967 -4.080 1.00 93.88 72 GLN A O 1
ATOM 594 N N . LEU A 1 73 ? -5.837 -4.219 -2.676 1.00 92.94 73 LEU A N 1
ATOM 595 C CA . LEU A 1 73 ? -5.899 -4.967 -1.426 1.00 92.94 73 LEU A CA 1
ATOM 596 C C . LEU A 1 73 ? -7.205 -4.627 -0.705 1.00 92.94 73 LEU A C 1
ATOM 598 O O . LEU A 1 73 ? -7.539 -3.445 -0.623 1.00 92.94 73 LEU A O 1
ATOM 602 N N . PRO A 1 74 ? -7.955 -5.613 -0.191 1.00 93.38 74 PRO A N 1
ATOM 603 C CA . PRO A 1 74 ? -9.079 -5.316 0.685 1.00 93.38 74 PRO A CA 1
ATOM 604 C C . PRO A 1 74 ? -8.571 -4.704 1.997 1.00 93.38 74 PRO A C 1
ATOM 606 O O . PRO A 1 74 ? -7.531 -5.107 2.520 1.00 93.38 74 PRO A O 1
ATOM 609 N N . TRP A 1 75 ? -9.320 -3.749 2.532 1.00 92.62 75 TRP A N 1
ATOM 610 C CA . TRP A 1 75 ? -9.120 -3.165 3.851 1.00 92.62 75 TRP A CA 1
ATOM 611 C C . TRP A 1 75 ? -10.227 -3.605 4.815 1.00 92.62 75 TRP A C 1
ATOM 613 O O . TRP A 1 75 ? -11.282 -4.090 4.407 1.00 92.62 75 TRP A O 1
ATOM 623 N N . LEU A 1 76 ? -9.961 -3.466 6.113 1.00 88.69 76 LEU A N 1
ATOM 624 C CA . LEU A 1 76 ? -10.904 -3.788 7.176 1.00 88.69 76 LEU A CA 1
ATOM 625 C C . LEU A 1 76 ? -11.952 -2.662 7.300 1.00 88.69 76 LEU A C 1
ATOM 627 O O . LEU A 1 76 ? -11.597 -1.562 7.732 1.00 88.69 76 LEU A O 1
ATOM 631 N N . PRO A 1 77 ? -13.234 -2.905 6.962 1.00 79.12 77 PRO A N 1
ATOM 632 C CA . PRO A 1 77 ? -14.264 -1.858 6.922 1.00 79.12 77 PRO A CA 1
ATOM 633 C C . PRO A 1 77 ? -14.582 -1.260 8.303 1.00 79.12 77 PRO A C 1
ATOM 635 O O . PRO A 1 77 ? -15.106 -0.156 8.411 1.00 79.12 77 PRO A O 1
ATOM 638 N N . ASP A 1 78 ? -14.267 -1.974 9.385 1.00 84.94 78 ASP A N 1
ATOM 639 C CA . ASP A 1 78 ? -14.452 -1.530 10.769 1.00 84.94 78 ASP A CA 1
ATOM 640 C C . ASP A 1 78 ? -13.289 -0.670 11.299 1.00 84.94 78 ASP A C 1
ATOM 642 O O . ASP A 1 78 ? -13.376 -0.112 12.395 1.00 84.94 78 ASP A O 1
ATOM 646 N N . LYS A 1 79 ? -12.197 -0.530 10.535 1.00 87.94 79 LYS A N 1
ATOM 647 C CA . LYS A 1 79 ? -10.993 0.206 10.938 1.00 87.94 79 LYS A CA 1
ATOM 648 C C . LYS A 1 79 ? -10.869 1.512 10.156 1.00 87.94 79 LYS A C 1
ATOM 650 O O . LYS A 1 79 ? -10.230 1.562 9.106 1.00 87.94 79 LYS A O 1
ATOM 655 N N . CYS A 1 80 ? -11.442 2.594 10.693 1.00 91.38 80 CYS A N 1
ATOM 656 C CA . CYS A 1 80 ? -11.311 3.928 10.098 1.00 91.38 80 CYS A CA 1
ATOM 657 C C . CYS A 1 80 ? -9.845 4.386 10.111 1.00 91.38 80 CYS A C 1
ATOM 659 O O . CYS A 1 80 ? -9.249 4.542 11.181 1.00 91.38 80 CYS A O 1
ATOM 661 N N . VAL A 1 81 ? -9.263 4.598 8.929 1.00 94.00 81 VAL A N 1
ATOM 662 C CA . VAL A 1 81 ? -7.870 5.032 8.777 1.00 94.00 81 VAL A CA 1
ATOM 663 C C . VAL A 1 81 ? -7.772 6.544 8.905 1.00 94.00 81 VAL A C 1
ATOM 665 O O . VAL A 1 81 ? -8.326 7.289 8.098 1.00 94.00 81 VAL A O 1
ATOM 668 N N . GLY A 1 82 ? -6.999 6.990 9.890 1.00 93.62 82 GLY A N 1
ATOM 669 C CA . GLY A 1 82 ? -6.732 8.403 10.126 1.00 93.62 82 GLY A CA 1
ATOM 670 C C . GLY A 1 82 ? -5.638 8.937 9.240 1.00 93.62 82 GLY A C 1
ATOM 671 O O . GLY A 1 82 ? -5.771 10.020 8.661 1.00 93.62 82 GLY A O 1
ATOM 672 N N . SER A 1 83 ? -4.579 8.151 9.095 1.00 94.31 83 SER A N 1
ATOM 673 C CA . SER A 1 83 ? -3.394 8.544 8.358 1.00 94.31 83 SER A CA 1
ATOM 674 C C . SER A 1 83 ? -2.693 7.348 7.722 1.00 94.31 83 SER A C 1
ATOM 676 O O . SER A 1 83 ? -2.814 6.210 8.181 1.00 94.31 83 SER A O 1
ATOM 678 N N . MET A 1 84 ? -1.986 7.630 6.628 1.00 97.38 84 MET A N 1
ATOM 679 C CA . MET A 1 84 ? -1.224 6.664 5.847 1.00 97.38 84 MET A CA 1
ATOM 680 C C . MET A 1 84 ? 0.144 7.261 5.541 1.00 97.38 84 MET A C 1
ATOM 682 O O . MET A 1 84 ? 0.213 8.399 5.079 1.00 97.38 84 MET A O 1
ATOM 686 N N . PHE A 1 85 ? 1.216 6.499 5.748 1.00 96.75 85 PHE A N 1
ATOM 687 C CA . PHE A 1 85 ? 2.574 6.949 5.442 1.00 96.75 85 PHE A CA 1
ATOM 688 C C . PHE A 1 85 ? 3.449 5.784 5.006 1.00 96.75 85 PHE A C 1
ATOM 690 O O . PHE A 1 85 ? 3.365 4.698 5.574 1.00 96.75 85 PHE A O 1
ATOM 697 N N . PHE A 1 86 ? 4.325 6.020 4.035 1.00 97.00 86 PHE A N 1
ATOM 698 C CA . PHE A 1 86 ? 5.414 5.091 3.765 1.00 97.00 86 PHE A CA 1
ATOM 699 C C . PHE A 1 86 ? 6.534 5.280 4.783 1.00 97.00 86 PHE A C 1
ATOM 701 O O . PHE A 1 86 ? 6.797 6.399 5.233 1.00 97.00 86 PHE A O 1
ATOM 708 N N . ASP A 1 87 ? 7.214 4.191 5.123 1.00 94.31 87 ASP A N 1
ATOM 709 C CA . ASP A 1 87 ? 8.489 4.295 5.814 1.00 94.31 87 ASP A CA 1
ATOM 710 C C . ASP A 1 87 ? 9.559 4.922 4.890 1.00 94.31 87 ASP A C 1
ATOM 712 O O . ASP A 1 87 ? 9.390 4.973 3.665 1.00 94.31 87 ASP A O 1
ATOM 716 N N . PRO A 1 88 ? 10.691 5.393 5.441 1.00 91.94 88 PRO A N 1
ATOM 717 C CA . PRO A 1 88 ? 11.738 6.014 4.643 1.00 91.94 88 PRO A CA 1
ATOM 718 C C . PRO A 1 88 ? 12.274 5.137 3.505 1.00 91.94 88 PRO A C 1
ATOM 720 O O . PRO A 1 88 ? 12.667 5.687 2.484 1.00 91.94 88 PRO A O 1
ATOM 723 N N . THR A 1 89 ? 12.252 3.811 3.647 1.00 91.69 89 THR A N 1
ATOM 724 C CA . THR A 1 89 ? 12.786 2.877 2.646 1.00 91.69 89 THR A CA 1
ATOM 725 C C . THR A 1 89 ? 11.777 2.461 1.576 1.00 91.69 89 THR A C 1
ATOM 727 O O . THR A 1 89 ? 12.119 1.641 0.730 1.00 91.69 89 THR A O 1
ATOM 730 N N . LEU A 1 90 ? 10.543 2.989 1.605 1.00 93.94 90 LEU A N 1
ATOM 731 C CA . LEU A 1 90 ? 9.456 2.602 0.691 1.00 93.94 90 LEU A CA 1
ATOM 732 C C . LEU A 1 90 ? 9.104 1.105 0.727 1.00 93.94 90 LEU A C 1
ATOM 734 O O . LEU A 1 90 ? 8.472 0.578 -0.189 1.00 93.94 90 LEU A O 1
ATOM 738 N N . THR A 1 91 ? 9.480 0.421 1.802 1.00 95.06 91 THR A N 1
ATOM 739 C CA . THR A 1 91 ? 9.226 -1.006 1.991 1.00 95.06 91 THR A CA 1
ATOM 740 C C . THR A 1 91 ? 7.841 -1.233 2.590 1.00 95.06 91 THR A C 1
ATOM 742 O O . THR A 1 91 ? 7.107 -2.137 2.181 1.00 95.06 91 THR A O 1
ATOM 745 N N . TRP A 1 92 ? 7.478 -0.394 3.556 1.00 96.62 92 TRP A N 1
ATOM 746 C CA . TRP A 1 92 ? 6.334 -0.548 4.435 1.00 96.62 92 TRP A CA 1
ATOM 747 C C . TRP A 1 92 ? 5.368 0.621 4.267 1.00 96.62 92 TRP A C 1
ATOM 749 O O . TRP A 1 92 ? 5.769 1.784 4.263 1.00 96.62 92 TRP A O 1
ATOM 759 N N . LEU A 1 93 ? 4.076 0.312 4.198 1.00 97.50 93 LEU A N 1
ATOM 760 C CA . LEU A 1 93 ? 3.006 1.295 4.322 1.00 97.50 93 LEU A CA 1
ATOM 761 C C . LEU A 1 93 ? 2.393 1.167 5.716 1.00 97.50 93 LEU A C 1
ATOM 763 O O . LEU A 1 93 ? 1.864 0.117 6.074 1.00 97.50 93 LEU A O 1
ATOM 767 N N . LEU A 1 94 ? 2.457 2.239 6.491 1.00 97.06 94 LEU A N 1
ATOM 768 C CA . LEU A 1 94 ? 1.884 2.335 7.822 1.00 97.06 94 LEU A CA 1
ATOM 769 C C . LEU A 1 94 ? 0.510 2.993 7.733 1.00 97.06 94 LEU A C 1
ATOM 771 O O . LEU A 1 94 ? 0.357 4.042 7.106 1.00 97.06 94 LEU A O 1
ATOM 775 N N . LEU A 1 95 ? -0.475 2.398 8.399 1.00 96.62 95 LEU A N 1
ATOM 776 C CA . LEU A 1 95 ? -1.817 2.942 8.558 1.00 96.62 95 LEU A CA 1
ATOM 777 C C . LEU A 1 95 ? -2.116 3.072 10.044 1.00 96.62 95 LEU A C 1
ATOM 779 O O . LEU A 1 95 ? -1.999 2.094 10.780 1.00 96.62 95 LEU A O 1
ATOM 783 N N . VAL A 1 96 ? -2.516 4.266 10.472 1.00 95.38 96 VAL A N 1
ATOM 784 C CA . VAL A 1 96 ? -2.939 4.519 11.854 1.00 95.38 96 VAL A CA 1
ATOM 785 C C . VAL A 1 96 ? -4.448 4.681 11.879 1.00 95.38 96 VAL A C 1
ATOM 787 O O . VAL A 1 96 ? -4.999 5.488 11.124 1.00 95.38 96 VAL A O 1
ATOM 790 N N . THR A 1 97 ? -5.131 3.926 12.733 1.00 94.12 97 THR A N 1
ATOM 791 C CA . THR A 1 97 ? -6.586 4.034 12.884 1.00 94.12 97 THR A CA 1
ATOM 792 C C . THR A 1 97 ? -6.975 5.209 13.781 1.00 94.12 97 THR A C 1
ATOM 794 O O . THR A 1 97 ? -6.323 5.479 14.789 1.00 94.12 97 THR A O 1
ATOM 797 N N . GLU A 1 98 ? -8.059 5.912 13.437 1.00 88.56 98 GLU A N 1
ATOM 798 C CA . GLU A 1 98 ? -8.524 7.087 14.198 1.00 88.56 98 GLU A CA 1
ATOM 799 C C . GLU A 1 98 ? -9.058 6.693 15.579 1.00 88.56 98 GLU A C 1
ATOM 801 O O . GLU A 1 98 ? -8.719 7.309 16.586 1.00 88.56 98 GLU A O 1
ATOM 806 N N . THR A 1 99 ? -9.911 5.668 15.630 1.00 85.88 99 THR A N 1
ATOM 807 C CA . THR A 1 99 ? -10.696 5.353 16.833 1.00 85.88 99 THR A CA 1
ATOM 808 C C . THR A 1 99 ? -9.978 4.402 17.775 1.00 85.88 99 THR A C 1
ATOM 810 O O . THR A 1 99 ? -10.007 4.592 18.987 1.00 85.88 99 THR A O 1
ATOM 813 N N . THR A 1 100 ? -9.360 3.355 17.231 1.00 85.62 100 THR A N 1
ATOM 814 C CA . THR A 1 100 ? -8.752 2.295 18.042 1.00 85.62 100 THR A CA 1
ATOM 815 C C . THR A 1 100 ? -7.301 2.574 18.392 1.00 85.62 100 THR A C 1
ATOM 817 O O . THR A 1 100 ? -6.770 1.888 19.258 1.00 85.62 100 THR A O 1
ATOM 820 N N . GLN A 1 101 ? -6.690 3.578 17.753 1.00 87.50 101 GLN A N 1
ATOM 821 C CA . GLN A 1 101 ? -5.274 3.888 17.886 1.00 87.50 101 GLN A CA 1
ATOM 822 C C . GLN A 1 101 ? -4.448 2.591 17.719 1.00 87.50 101 GLN A C 1
ATOM 824 O O . GLN A 1 101 ? -3.846 2.031 18.632 1.00 87.50 101 GLN A O 1
ATOM 829 N N . GLU A 1 102 ? -4.498 2.036 16.519 1.00 93.19 102 GLU A N 1
ATOM 830 C CA . GLU A 1 102 ? -3.744 0.850 16.134 1.00 93.19 102 GLU A CA 1
ATOM 831 C C . GLU A 1 102 ? -2.908 1.200 14.913 1.00 93.19 102 GLU A C 1
ATOM 833 O O . GLU A 1 102 ? -3.341 1.981 14.062 1.00 93.19 102 GLU A O 1
ATOM 838 N N . ILE A 1 103 ? -1.721 0.607 14.818 1.00 95.12 103 IL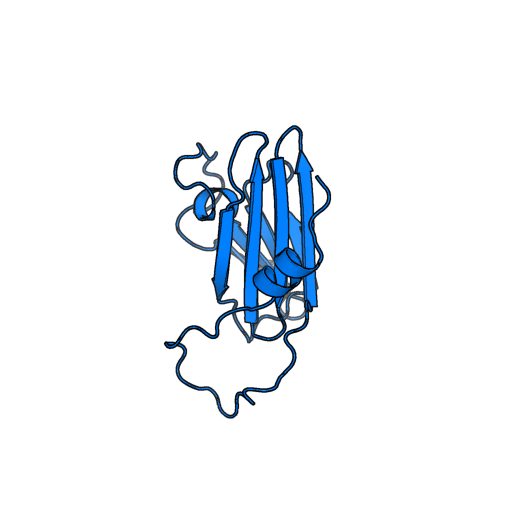E A N 1
ATOM 839 C CA . ILE A 1 103 ? -0.889 0.691 13.624 1.00 95.12 103 ILE A CA 1
ATOM 840 C C . ILE A 1 103 ? -0.992 -0.633 12.876 1.00 95.12 103 ILE A C 1
ATOM 842 O O . ILE A 1 103 ? -0.786 -1.709 13.439 1.00 95.12 103 ILE A O 1
ATOM 846 N N . PHE A 1 104 ? -1.268 -0.542 11.584 1.00 96.12 104 PHE A N 1
ATOM 847 C CA . PHE A 1 104 ? -1.156 -1.645 10.645 1.00 96.12 104 PHE A CA 1
ATOM 848 C C . PHE A 1 104 ? 0.007 -1.359 9.706 1.00 96.12 104 PHE A C 1
ATOM 850 O O . PHE A 1 104 ? 0.086 -0.284 9.115 1.00 96.12 104 PHE A O 1
ATOM 857 N N . VAL A 1 105 ? 0.915 -2.318 9.579 1.00 97.06 105 VAL A N 1
ATOM 858 C CA . VAL A 1 105 ? 2.088 -2.233 8.715 1.00 97.06 105 VAL A CA 1
ATOM 859 C C . VAL A 1 105 ? 1.900 -3.212 7.564 1.00 97.06 105 VAL A C 1
ATOM 861 O O . VAL A 1 105 ? 1.896 -4.427 7.762 1.00 97.06 105 VAL A O 1
ATOM 864 N N . ILE A 1 106 ? 1.709 -2.673 6.364 1.00 97.00 106 ILE A N 1
ATOM 865 C CA . ILE A 1 106 ? 1.537 -3.431 5.126 1.00 97.00 106 ILE A CA 1
ATOM 866 C C . ILE A 1 106 ? 2.907 -3.574 4.440 1.00 97.00 106 ILE A C 1
ATOM 868 O O . ILE A 1 106 ? 3.579 -2.555 4.249 1.00 97.00 106 ILE A O 1
ATOM 872 N N . PRO A 1 107 ? 3.316 -4.788 4.016 1.00 96.88 107 PRO A N 1
ATOM 873 C CA . PRO A 1 107 ? 4.545 -5.017 3.250 1.00 96.88 107 PRO A CA 1
ATOM 874 C C . PRO A 1 107 ? 4.398 -4.545 1.796 1.00 96.88 107 PRO A C 1
ATOM 876 O O . PRO A 1 107 ? 4.339 -5.342 0.859 1.00 96.88 107 PRO A O 1
ATOM 879 N N . ALA A 1 108 ? 4.285 -3.231 1.599 1.00 96.56 108 ALA A N 1
ATOM 880 C CA . ALA A 1 108 ? 3.939 -2.625 0.319 1.00 96.56 108 ALA A CA 1
ATOM 881 C C . ALA A 1 108 ? 4.887 -3.058 -0.809 1.00 96.56 108 ALA A C 1
ATOM 883 O O . ALA A 1 108 ? 4.406 -3.474 -1.865 1.00 96.56 108 ALA A O 1
ATOM 884 N N . LEU A 1 109 ? 6.205 -3.039 -0.573 1.00 95.38 109 LEU A N 1
ATOM 885 C CA . LEU A 1 109 ? 7.193 -3.444 -1.576 1.00 95.38 109 LEU A CA 1
ATOM 886 C C . LEU A 1 109 ? 7.081 -4.932 -1.925 1.00 95.38 109 LEU A C 1
ATOM 888 O O . LEU A 1 109 ? 7.048 -5.268 -3.102 1.00 95.38 109 LEU A O 1
ATOM 892 N N . SER A 1 110 ? 6.919 -5.822 -0.942 1.00 95.81 110 SER A N 1
ATOM 893 C CA . SER A 1 110 ? 6.778 -7.266 -1.202 1.00 95.81 110 SER A CA 1
ATOM 894 C C . SER A 1 110 ? 5.509 -7.612 -1.991 1.00 95.81 110 SER A C 1
ATOM 896 O O . SER A 1 110 ? 5.473 -8.615 -2.701 1.00 95.81 110 SER A O 1
ATOM 898 N N . ILE A 1 111 ? 4.464 -6.784 -1.899 1.00 96.00 111 ILE A N 1
ATOM 899 C CA . ILE A 1 111 ? 3.207 -6.965 -2.639 1.00 96.00 111 ILE A CA 1
ATOM 900 C C . ILE A 1 111 ? 3.357 -6.586 -4.122 1.00 96.00 111 ILE A C 1
ATOM 902 O O . ILE A 1 111 ? 2.782 -7.248 -4.996 1.00 96.00 111 ILE A O 1
ATOM 906 N N . VAL A 1 112 ? 4.091 -5.511 -4.420 1.00 95.31 112 VAL A N 1
ATOM 907 C CA . VAL A 1 112 ? 4.259 -4.990 -5.791 1.00 95.31 112 VAL A CA 1
ATOM 908 C C . VAL A 1 112 ? 5.480 -5.579 -6.502 1.00 95.31 112 VAL A C 1
ATOM 910 O O . VAL A 1 112 ? 5.405 -5.834 -7.702 1.00 95.31 112 VAL A O 1
ATOM 913 N N . ASP A 1 113 ? 6.546 -5.884 -5.767 1.00 93.81 113 ASP A N 1
ATOM 914 C CA . ASP A 1 113 ? 7.737 -6.587 -6.238 1.00 93.81 113 ASP A CA 1
ATOM 915 C C . ASP A 1 113 ? 8.135 -7.711 -5.257 1.00 93.81 113 ASP A C 1
ATOM 917 O O . ASP A 1 113 ? 8.988 -7.533 -4.385 1.00 93.81 113 ASP A O 1
ATOM 921 N N . PRO A 1 114 ? 7.555 -8.916 -5.410 1.00 91.50 114 PRO A N 1
ATOM 922 C CA . PRO A 1 114 ? 7.855 -10.057 -4.544 1.00 91.50 114 PRO A CA 1
ATOM 923 C C . PRO A 1 114 ? 9.305 -10.557 -4.617 1.00 91.50 114 PRO A C 1
ATOM 925 O O . PRO A 1 114 ? 9.687 -11.418 -3.827 1.00 91.50 114 PRO A O 1
ATOM 928 N N . LYS A 1 115 ? 10.094 -10.097 -5.599 1.00 90.69 115 LYS A N 1
ATOM 929 C CA . LYS A 1 115 ? 11.501 -10.489 -5.760 1.00 90.69 115 LYS A CA 1
ATOM 930 C C . LYS A 1 115 ? 12.458 -9.507 -5.089 1.00 90.69 115 LYS A C 1
ATOM 932 O O . LYS A 1 115 ? 13.637 -9.837 -4.956 1.00 90.69 115 LYS A O 1
ATOM 937 N N . ALA A 1 116 ? 11.975 -8.332 -4.684 1.00 89.62 116 ALA A N 1
ATOM 938 C CA . ALA A 1 116 ? 12.781 -7.345 -3.992 1.00 89.62 116 ALA A CA 1
ATOM 939 C C . ALA A 1 116 ? 13.298 -7.909 -2.662 1.00 89.62 116 ALA A C 1
ATOM 941 O O . ALA A 1 116 ? 12.565 -8.532 -1.889 1.00 89.62 116 ALA A O 1
ATOM 942 N N . ALA A 1 117 ? 14.579 -7.674 -2.386 1.00 86.88 117 ALA A N 1
ATOM 943 C CA . ALA A 1 117 ? 15.155 -7.998 -1.093 1.00 86.88 117 ALA A CA 1
ATOM 944 C C . ALA A 1 117 ? 14.640 -6.996 -0.054 1.00 86.88 117 ALA A C 1
ATOM 946 O O . ALA A 1 117 ? 14.836 -5.792 -0.191 1.00 86.88 117 ALA A O 1
ATOM 947 N N . VAL A 1 118 ? 13.998 -7.505 0.994 1.00 87.44 118 VAL A N 1
ATOM 948 C CA . VAL A 1 118 ? 13.433 -6.694 2.073 1.00 87.44 118 VAL A CA 1
ATOM 949 C C . VAL A 1 118 ? 14.131 -7.042 3.379 1.00 87.44 118 VAL A C 1
ATOM 951 O O . VAL A 1 118 ? 14.242 -8.215 3.741 1.00 87.44 118 VAL A O 1
ATOM 954 N N . ASN A 1 119 ? 14.588 -6.020 4.105 1.00 77.75 119 ASN A N 1
ATOM 955 C CA . ASN A 1 119 ? 15.037 -6.204 5.479 1.00 77.75 119 ASN A CA 1
ATOM 956 C C . ASN A 1 119 ? 13.833 -6.634 6.335 1.00 77.75 119 ASN A C 1
ATOM 958 O O . ASN A 1 119 ? 12.842 -5.909 6.414 1.00 77.75 119 ASN A O 1
ATOM 962 N N . GLN A 1 120 ? 13.897 -7.821 6.942 1.00 77.12 120 GLN A N 1
ATOM 963 C CA . GLN A 1 120 ? 12.769 -8.463 7.626 1.00 77.12 120 GLN A CA 1
ATOM 964 C C . GLN A 1 120 ? 12.492 -7.846 9.008 1.00 77.12 120 GLN A C 1
ATOM 966 O O . GLN A 1 120 ? 12.668 -8.489 10.040 1.00 77.12 120 GLN A O 1
ATOM 971 N N . MET A 1 121 ? 12.055 -6.586 9.033 1.00 84.69 121 MET A N 1
ATOM 972 C CA . MET A 1 121 ? 11.614 -5.919 10.263 1.00 84.69 121 MET A CA 1
ATOM 973 C C . MET A 1 121 ? 10.192 -6.334 10.670 1.00 84.69 121 MET A C 1
ATOM 975 O O . MET A 1 121 ? 9.908 -6.487 11.856 1.00 84.69 121 MET A O 1
ATOM 979 N N . PHE A 1 122 ? 9.309 -6.542 9.690 1.00 91.44 122 PHE A N 1
ATOM 980 C CA . PHE A 1 122 ? 7.924 -6.979 9.877 1.00 91.44 122 PHE A CA 1
ATOM 981 C C . PHE A 1 122 ? 7.597 -8.150 8.937 1.00 91.44 122 PHE A C 1
ATOM 983 O O . PHE A 1 122 ? 8.429 -8.552 8.120 1.00 91.44 122 PHE A O 1
ATOM 990 N N . LYS A 1 123 ? 6.391 -8.720 9.056 1.00 90.62 123 LYS A N 1
ATOM 991 C CA . LYS A 1 123 ? 5.934 -9.798 8.164 1.00 90.62 123 L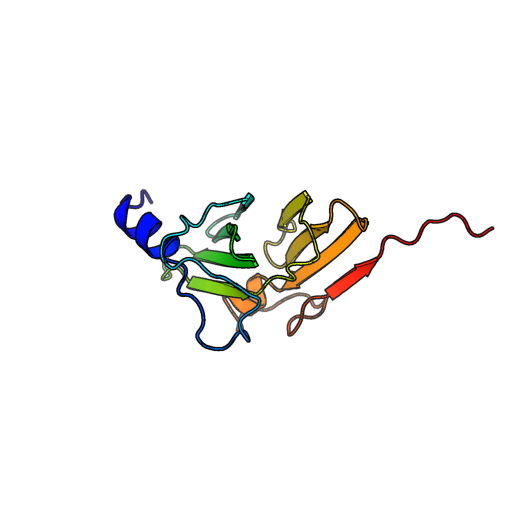YS A CA 1
ATOM 992 C C . LYS A 1 123 ? 5.846 -9.299 6.720 1.00 90.62 123 LYS A C 1
ATOM 994 O O . LYS A 1 123 ? 5.297 -8.230 6.479 1.00 90.62 123 LYS A O 1
ATOM 999 N N . THR A 1 124 ? 6.363 -10.075 5.771 1.00 92.50 124 THR A N 1
ATOM 1000 C CA . THR A 1 124 ? 6.348 -9.738 4.334 1.00 92.50 124 THR A CA 1
ATOM 1001 C C . THR A 1 124 ? 5.219 -10.421 3.563 1.00 92.50 124 THR A C 1
ATOM 1003 O O . THR A 1 124 ? 4.929 -10.037 2.432 1.00 92.50 124 THR A O 1
ATOM 1006 N N . ASP A 1 125 ? 4.583 -11.424 4.165 1.00 91.25 125 ASP A N 1
ATOM 1007 C CA . ASP A 1 125 ? 3.501 -12.234 3.605 1.00 91.25 125 ASP A CA 1
ATOM 1008 C C . ASP A 1 125 ? 2.109 -11.840 4.123 1.00 91.25 125 ASP A C 1
ATOM 1010 O O . ASP A 1 125 ? 1.102 -12.273 3.563 1.00 91.25 125 ASP A O 1
ATOM 1014 N N . ASP A 1 126 ? 2.045 -11.007 5.163 1.00 90.75 126 ASP A N 1
ATOM 1015 C CA . ASP A 1 126 ? 0.806 -10.563 5.798 1.00 90.75 126 ASP A CA 1
ATOM 1016 C C . ASP A 1 126 ? 0.970 -9.183 6.460 1.00 90.75 126 ASP A C 1
ATOM 1018 O O . ASP A 1 126 ? 2.081 -8.697 6.684 1.00 90.75 126 ASP A O 1
ATOM 1022 N N . VAL A 1 127 ? -0.149 -8.546 6.804 1.00 93.19 127 VAL A N 1
ATOM 1023 C CA . VAL A 1 127 ? -0.176 -7.288 7.553 1.00 93.19 127 VAL A CA 1
ATOM 1024 C C . VAL A 1 127 ? 0.309 -7.523 8.984 1.00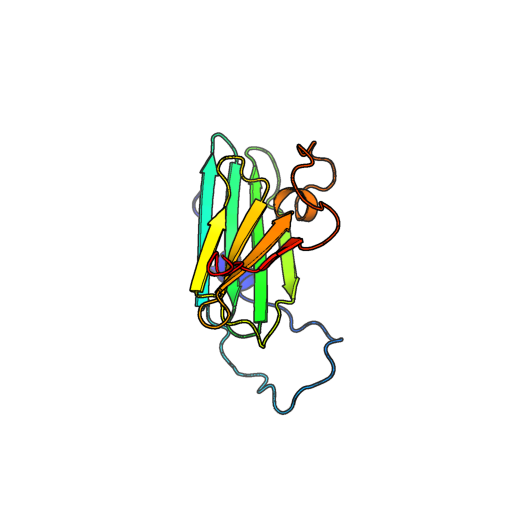 93.19 127 VAL A C 1
ATOM 1026 O O . VAL A 1 127 ? -0.133 -8.437 9.682 1.00 93.19 127 VAL A O 1
ATOM 1029 N N . THR A 1 128 ? 1.206 -6.663 9.463 1.00 95.38 128 THR A N 1
ATOM 1030 C CA . THR A 1 128 ? 1.610 -6.660 10.874 1.00 95.38 128 THR A CA 1
ATOM 1031 C C . THR A 1 128 ? 0.757 -5.668 11.660 1.00 95.38 128 THR A C 1
ATOM 1033 O O . THR A 1 128 ? 0.707 -4.488 11.330 1.00 95.38 128 THR A O 1
ATOM 1036 N N . HIS A 1 129 ? 0.085 -6.140 12.710 1.00 94.69 129 HIS A N 1
ATOM 1037 C CA . HIS A 1 129 ? -0.741 -5.322 13.603 1.00 94.69 129 HIS A CA 1
ATOM 1038 C C . HIS A 1 129 ? 0.022 -4.982 14.885 1.00 94.69 129 HIS A C 1
ATOM 1040 O O . HIS A 1 129 ? 0.596 -5.864 15.525 1.00 94.69 129 HIS A O 1
ATOM 1046 N N . ILE A 1 130 ? 0.029 -3.700 15.248 1.00 93.75 130 ILE A N 1
ATOM 1047 C CA . ILE A 1 130 ? 0.690 -3.160 16.436 1.00 93.75 130 ILE A CA 1
ATOM 1048 C C . ILE A 1 130 ? -0.342 -2.324 17.213 1.00 93.75 130 ILE A C 1
ATOM 1050 O O . ILE A 1 130 ? -0.659 -1.203 16.803 1.00 93.75 130 ILE A O 1
ATOM 1054 N N . PRO A 1 131 ? -0.889 -2.833 18.328 1.00 90.81 131 PRO A N 1
ATOM 1055 C CA . PRO A 1 131 ? -1.750 -2.035 19.193 1.00 90.81 131 PRO A CA 1
ATOM 1056 C C . PRO A 1 131 ? -0.910 -1.006 19.961 1.00 90.81 131 PRO A C 1
ATOM 1058 O O . PRO A 1 131 ? 0.173 -1.344 20.452 1.00 90.81 131 PRO A O 1
ATOM 1061 N N . PHE A 1 132 ? -1.401 0.226 20.145 1.00 84.50 132 PHE A N 1
ATOM 1062 C CA . PHE A 1 132 ? -0.783 1.098 21.144 1.00 84.50 132 PHE A CA 1
ATOM 1063 C C . PHE A 1 132 ? -1.090 0.534 22.534 1.00 84.50 132 PHE A C 1
ATOM 1065 O O . PHE A 1 132 ? -2.230 0.526 22.995 1.00 84.50 132 PHE A O 1
ATOM 1072 N N . HIS A 1 133 ? -0.064 0.031 23.218 1.00 69.12 133 HIS A N 1
ATOM 1073 C CA . HIS A 1 133 ? -0.180 -0.263 24.639 1.00 69.12 133 HIS A CA 1
ATOM 1074 C C . HIS A 1 133 ? -0.240 1.073 25.383 1.00 69.12 133 HIS A C 1
ATOM 1076 O O . HIS A 1 133 ? 0.709 1.855 25.319 1.00 69.12 133 HIS A O 1
ATOM 1082 N N . ASN A 1 134 ? -1.322 1.336 26.118 1.00 53.31 134 ASN A N 1
ATOM 1083 C CA . ASN A 1 134 ? -1.288 2.386 27.129 1.00 53.31 134 ASN A CA 1
ATOM 1084 C C . ASN A 1 134 ? -0.192 2.016 28.133 1.00 53.31 134 ASN A C 1
ATOM 1086 O O . ASN A 1 134 ? -0.332 1.046 28.876 1.00 53.31 134 ASN A O 1
ATOM 1090 N N . ALA A 1 135 ? 0.892 2.789 28.172 1.00 50.31 135 ALA A N 1
ATOM 1091 C CA . ALA A 1 135 ? 1.970 2.659 29.151 1.00 50.31 135 ALA A CA 1
ATOM 1092 C C . ALA A 1 135 ? 1.541 3.113 30.565 1.00 50.31 135 ALA A C 1
ATOM 1094 O O . ALA A 1 135 ? 2.332 3.691 31.300 1.00 50.31 135 ALA A O 1
ATOM 1095 N N . ASN A 1 136 ? 0.295 2.842 30.960 1.00 50.31 136 ASN A N 1
ATOM 1096 C CA . ASN A 1 136 ? -0.228 3.102 32.297 1.00 50.31 136 ASN A CA 1
ATOM 1097 C C . ASN A 1 136 ? -0.472 1.758 32.978 1.00 50.31 136 ASN A C 1
ATOM 1099 O O . ASN A 1 136 ? -1.582 1.231 33.002 1.00 50.31 136 ASN A O 1
ATOM 1103 N N . GLY A 1 137 ? 0.616 1.187 33.484 1.00 50.38 137 GLY A N 1
ATOM 1104 C CA . GLY A 1 137 ? 0.624 -0.100 34.162 1.00 50.38 137 GLY A CA 1
ATOM 1105 C C . GLY A 1 137 ? 1.836 -0.255 35.070 1.00 50.38 137 GLY A C 1
ATOM 1106 O O . GLY A 1 137 ? 2.514 -1.275 34.987 1.00 50.38 137 GLY A O 1
ATOM 1107 N N . LYS A 1 138 ? 2.133 0.769 35.880 1.00 35.59 138 LYS A N 1
ATOM 1108 C CA . LYS A 1 138 ? 2.780 0.668 37.195 1.00 35.59 138 LYS A CA 1
ATOM 1109 C C . LYS A 1 138 ? 2.622 1.973 37.962 1.00 35.59 138 LYS A C 1
ATOM 1111 O O . LYS A 1 138 ? 2.807 3.034 37.331 1.00 35.59 138 LYS A O 1
#

Sequence (138 aa):
MMYDLFEFVRLMSVTPIQGAKRSKGVNVNEHIEIKKFAWKEEEEISFLALMCSNDYIILRYDMCGHKSVIKQLPWLPDKCVGSMFFDPTLTWLLLVTETTQEIFVIPALSIVDPKAAVNQMFKTDDVTHIPFHNANGK